Protein AF-A0A327Z1F1-F1 (afdb_monomer_lite)

pLDDT: mean 87.3, std 8.06, range [44.5, 95.69]

Sequence (112 aa):
MRDAELLLAALQDTSANTSRHELDLVADWQGVRAVFSRGEDGIWTAHLTGQVDEERALGIVREVDRAYGRQVQQTIIRRLHDQAPAAGMRLESQTVEEDMSVTMVLAVGNGR

Structure (mmCIF, N/CA/C/O backbone):
data_AF-A0A327Z1F1-F1
#
_entry.id   AF-A0A327Z1F1-F1
#
loop_
_atom_site.group_PDB
_atom_site.id
_atom_site.type_symbol
_atom_site.label_atom_id
_atom_site.label_alt_id
_atom_site.label_comp_id
_atom_site.label_asym_id
_atom_site.label_entity_id
_atom_site.label_seq_id
_atom_site.pdbx_PDB_ins_code
_atom_site.Cartn_x
_atom_site.Cartn_y
_atom_site.Cartn_z
_atom_site.occupancy
_atom_site.B_iso_or_equiv
_atom_site.auth_seq_id
_atom_site.auth_comp_id
_atom_site.auth_asym_id
_atom_site.auth_atom_id
_atom_site.pdbx_PDB_model_num
ATOM 1 N N . MET A 1 1 ? -4.919 4.502 -3.991 1.00 80.19 1 MET A N 1
ATOM 2 C CA . MET A 1 1 ? -4.275 3.204 -4.318 1.00 80.19 1 MET A CA 1
ATOM 3 C C . MET A 1 1 ? -5.030 2.557 -5.475 1.00 80.19 1 MET A C 1
ATOM 5 O O . MET A 1 1 ? -6.228 2.780 -5.569 1.00 80.19 1 MET A O 1
ATOM 9 N N . ARG A 1 2 ? -4.370 1.844 -6.394 1.00 81.00 2 ARG A N 1
ATOM 10 C CA . ARG A 1 2 ? -5.010 1.270 -7.601 1.00 81.00 2 ARG A CA 1
ATOM 11 C C . ARG A 1 2 ? -4.846 -0.241 -7.720 1.00 81.00 2 ARG A C 1
ATOM 13 O O . ARG A 1 2 ? -5.766 -0.895 -8.195 1.00 81.00 2 ARG A O 1
ATOM 20 N N . ASP A 1 3 ? -3.702 -0.768 -7.307 1.00 87.44 3 ASP A N 1
ATOM 21 C CA . ASP A 1 3 ? -3.354 -2.178 -7.454 1.00 87.44 3 ASP A CA 1
ATOM 22 C C . ASP A 1 3 ? -3.498 -2.904 -6.108 1.00 87.44 3 ASP A C 1
ATOM 24 O O . ASP A 1 3 ? -2.983 -2.435 -5.090 1.00 87.44 3 ASP A O 1
ATOM 28 N N . ALA A 1 4 ? -4.231 -4.020 -6.101 1.00 88.38 4 ALA A N 1
ATOM 29 C CA . ALA A 1 4 ? -4.499 -4.802 -4.896 1.00 88.38 4 ALA A CA 1
ATOM 30 C C . ALA A 1 4 ? -3.253 -5.542 -4.387 1.00 88.38 4 ALA A C 1
ATOM 32 O O . ALA A 1 4 ? -3.084 -5.672 -3.179 1.00 88.38 4 ALA A O 1
ATOM 33 N N . GLU A 1 5 ? -2.373 -5.993 -5.284 1.00 90.31 5 GLU A N 1
ATOM 34 C CA . GLU A 1 5 ? -1.134 -6.682 -4.907 1.00 90.31 5 GLU A CA 1
ATOM 35 C C . GLU A 1 5 ? -0.161 -5.703 -4.257 1.00 90.31 5 GLU A C 1
ATOM 37 O O . GLU A 1 5 ? 0.440 -6.005 -3.228 1.00 90.31 5 GLU A O 1
ATOM 42 N N . LEU A 1 6 ? -0.059 -4.489 -4.808 1.00 91.50 6 LEU A N 1
ATOM 43 C CA . LEU A 1 6 ? 0.772 -3.440 -4.213 1.00 91.50 6 LEU A CA 1
ATOM 44 C C . LEU A 1 6 ? 0.219 -2.976 -2.864 1.00 91.50 6 LEU A C 1
ATOM 46 O O . LEU A 1 6 ? 0.995 -2.662 -1.966 1.00 91.50 6 LEU A O 1
ATOM 50 N N . LEU A 1 7 ? -1.108 -2.949 -2.701 1.00 91.81 7 LEU A N 1
ATOM 51 C CA . LEU A 1 7 ? -1.731 -2.666 -1.409 1.00 91.81 7 LEU A CA 1
ATOM 52 C C . LEU A 1 7 ? -1.462 -3.783 -0.399 1.00 91.81 7 LEU A C 1
ATOM 54 O O . LEU A 1 7 ? -1.087 -3.491 0.730 1.00 91.81 7 LEU A O 1
ATOM 58 N N . LEU A 1 8 ? -1.578 -5.048 -0.801 1.00 92.88 8 LEU A N 1
ATOM 59 C CA . LEU A 1 8 ? -1.258 -6.184 0.060 1.00 92.88 8 LEU A CA 1
ATOM 60 C C . LEU A 1 8 ? 0.208 -6.150 0.522 1.00 92.88 8 LEU A C 1
ATOM 62 O O . LEU A 1 8 ? 0.468 -6.266 1.719 1.00 92.88 8 LEU A O 1
ATOM 66 N N . ALA A 1 9 ? 1.148 -5.919 -0.398 1.00 92.56 9 ALA A N 1
ATOM 67 C CA . ALA A 1 9 ? 2.567 -5.772 -0.074 1.00 92.56 9 ALA A CA 1
ATOM 68 C C . ALA A 1 9 ? 2.818 -4.577 0.864 1.00 92.56 9 ALA A C 1
ATOM 70 O O . ALA A 1 9 ? 3.539 -4.691 1.851 1.00 92.56 9 ALA A O 1
ATOM 71 N N . ALA A 1 10 ? 2.159 -3.442 0.616 1.00 93.75 10 ALA A N 1
ATOM 72 C CA . ALA A 1 10 ? 2.261 -2.267 1.475 1.00 93.75 10 ALA A CA 1
ATOM 73 C C . ALA A 1 10 ? 1.741 -2.520 2.897 1.00 93.75 10 ALA A C 1
ATOM 75 O O . ALA A 1 10 ? 2.337 -2.054 3.863 1.00 93.75 10 ALA A O 1
ATOM 76 N N . LEU A 1 11 ? 0.647 -3.270 3.048 1.00 93.81 11 LEU A N 1
ATOM 77 C CA . LEU A 1 11 ? 0.115 -3.641 4.360 1.00 93.81 11 LEU A CA 1
ATOM 78 C C . LEU A 1 11 ? 1.100 -4.542 5.120 1.00 93.81 11 LEU A C 1
ATOM 80 O O . LEU A 1 11 ? 1.328 -4.329 6.311 1.00 93.81 11 LEU A O 1
ATOM 84 N N . GLN A 1 12 ? 1.747 -5.480 4.428 1.00 93.31 12 GLN A N 1
ATOM 85 C CA . GLN A 1 12 ? 2.794 -6.328 5.007 1.00 93.31 12 GLN A CA 1
ATOM 86 C C . GLN A 1 12 ? 4.006 -5.506 5.476 1.00 93.31 12 GLN A C 1
ATOM 88 O O . GLN A 1 12 ? 4.517 -5.750 6.570 1.00 93.31 12 GLN A O 1
ATOM 93 N N . ASP A 1 13 ? 4.401 -4.471 4.726 1.00 92.62 13 ASP A N 1
ATOM 94 C CA . ASP A 1 13 ? 5.477 -3.548 5.122 1.00 92.62 13 ASP A CA 1
ATOM 95 C C . ASP 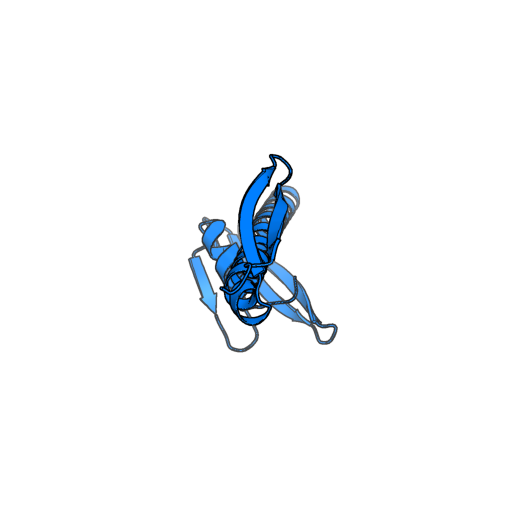A 1 13 ? 5.163 -2.785 6.423 1.00 92.62 13 ASP A C 1
ATOM 97 O O . ASP A 1 13 ? 6.078 -2.367 7.133 1.00 92.62 13 ASP A O 1
ATOM 101 N N . THR A 1 14 ? 3.882 -2.607 6.767 1.00 91.81 14 THR A N 1
ATOM 102 C CA . THR A 1 14 ? 3.458 -1.982 8.036 1.00 91.81 14 THR A CA 1
ATOM 103 C C . THR A 1 14 ? 3.401 -2.960 9.214 1.00 91.81 14 THR A C 1
ATOM 105 O O . THR A 1 14 ? 2.822 -2.649 10.253 1.00 91.81 14 THR A O 1
ATOM 108 N N . SER A 1 15 ? 3.989 -4.155 9.073 1.00 90.56 15 SER A N 1
ATOM 109 C CA . SER A 1 15 ? 3.925 -5.245 10.062 1.00 90.56 15 SER A CA 1
ATOM 110 C C . SER A 1 15 ? 2.502 -5.729 10.374 1.00 90.56 15 SER A C 1
ATOM 112 O O . SER A 1 15 ? 2.276 -6.373 11.400 1.00 90.56 15 SER A O 1
ATOM 114 N N . ALA A 1 16 ? 1.536 -5.433 9.499 1.00 92.56 16 ALA A N 1
ATOM 115 C CA . ALA A 1 16 ? 0.192 -5.970 9.613 1.00 92.56 16 ALA A CA 1
ATOM 116 C C . ALA A 1 16 ? 0.200 -7.456 9.254 1.00 92.56 16 ALA A C 1
ATOM 118 O O . ALA A 1 16 ? 0.820 -7.869 8.269 1.00 92.56 16 ALA A O 1
ATOM 119 N N . ASN A 1 17 ? -0.557 -8.260 9.994 1.00 94.00 17 ASN A N 1
ATOM 120 C CA . ASN A 1 17 ? -0.902 -9.587 9.517 1.00 94.00 17 ASN A CA 1
ATOM 121 C C . ASN A 1 17 ? -2.006 -9.443 8.467 1.00 94.00 17 ASN A C 1
ATOM 123 O O . ASN A 1 17 ? -3.027 -8.810 8.728 1.00 94.00 17 ASN A O 1
ATOM 127 N N . THR A 1 18 ? -1.790 -9.975 7.267 1.00 94.19 18 THR A N 1
ATOM 128 C CA . THR A 1 18 ? -2.672 -9.717 6.125 1.00 94.19 18 THR A CA 1
ATOM 129 C C . THR A 1 18 ? -3.364 -10.983 5.663 1.00 94.19 18 THR A C 1
ATOM 131 O O . THR A 1 18 ? -2.771 -12.058 5.607 1.00 94.19 18 THR A O 1
ATOM 134 N N . SER A 1 19 ? -4.635 -10.851 5.303 1.00 91.31 19 SER A N 1
ATOM 135 C CA . SER A 1 19 ? -5.390 -11.906 4.639 1.00 91.31 19 SER A CA 1
ATOM 136 C C . SER A 1 19 ? -6.184 -11.317 3.485 1.00 91.31 19 SER A C 1
ATOM 138 O O . SER A 1 19 ? -6.702 -10.202 3.557 1.00 91.31 19 SER A O 1
ATOM 140 N N . ARG A 1 20 ? -6.230 -12.061 2.383 1.00 88.81 20 ARG A N 1
ATOM 141 C CA . ARG A 1 20 ? -6.965 -11.672 1.187 1.00 88.81 20 ARG A CA 1
ATOM 142 C C . ARG A 1 20 ? -8.232 -12.497 1.079 1.00 88.81 20 ARG A C 1
ATOM 144 O O . ARG A 1 20 ? -8.182 -13.725 1.089 1.00 88.81 20 ARG A O 1
ATOM 151 N N . HIS A 1 21 ? -9.337 -11.794 0.912 1.00 85.38 21 HIS A N 1
ATOM 152 C CA . HIS A 1 21 ? -10.618 -12.330 0.486 1.00 85.38 21 HIS A CA 1
ATOM 153 C C . HIS A 1 21 ? -10.882 -11.877 -0.960 1.00 85.38 21 HIS A C 1
ATOM 155 O O . HIS A 1 21 ? -10.140 -11.054 -1.497 1.00 85.38 21 HIS A O 1
ATOM 161 N N . GLU A 1 22 ? -11.888 -12.440 -1.633 1.00 80.69 22 GLU A N 1
ATOM 162 C CA . GLU A 1 22 ? -12.094 -12.236 -3.082 1.00 80.69 22 GLU A CA 1
ATOM 163 C C . GLU A 1 22 ? -12.145 -10.756 -3.494 1.00 80.69 22 GLU A C 1
ATOM 165 O O . GLU A 1 22 ? -11.544 -10.378 -4.500 1.00 80.69 22 GLU A O 1
ATOM 170 N N . LEU A 1 23 ? -12.813 -9.918 -2.695 1.00 82.50 23 LEU A N 1
ATOM 171 C CA . LEU A 1 23 ? -12.984 -8.483 -2.957 1.00 82.50 23 LEU A CA 1
ATOM 172 C C . LEU A 1 23 ? -12.348 -7.577 -1.895 1.00 82.50 23 LEU A C 1
ATOM 174 O O . LEU A 1 23 ? -12.192 -6.380 -2.139 1.00 82.50 23 LEU A O 1
ATOM 178 N N . ASP A 1 24 ? -11.932 -8.152 -0.765 1.00 90.31 24 ASP A N 1
ATOM 179 C CA . ASP A 1 24 ? -11.473 -7.406 0.403 1.00 90.31 24 ASP A CA 1
ATOM 180 C C . ASP A 1 24 ? -10.065 -7.821 0.831 1.00 90.31 24 ASP A C 1
ATOM 182 O O . ASP A 1 24 ? -9.676 -8.990 0.762 1.00 90.31 24 ASP A O 1
ATOM 186 N N . LEU A 1 25 ? -9.307 -6.856 1.342 1.00 93.25 25 LEU A N 1
ATOM 187 C CA . LEU A 1 25 ? -8.044 -7.095 2.030 1.00 93.25 25 LEU A CA 1
ATOM 188 C C . LEU A 1 25 ? -8.228 -6.785 3.508 1.00 93.25 25 LEU A C 1
ATOM 190 O O . LEU A 1 25 ? -8.672 -5.700 3.875 1.00 93.25 25 LEU A O 1
ATOM 194 N N . VAL A 1 26 ? -7.869 -7.728 4.366 1.00 94.50 26 VAL A N 1
ATOM 195 C CA . VAL A 1 26 ? -7.930 -7.554 5.814 1.00 94.50 26 VAL A CA 1
ATOM 196 C C . VAL A 1 26 ? -6.513 -7.425 6.342 1.00 94.50 26 VAL A C 1
ATOM 198 O O . VAL A 1 26 ? -5.641 -8.229 6.008 1.00 94.50 26 VAL A O 1
ATOM 201 N N . ALA A 1 27 ? -6.297 -6.409 7.168 1.00 95.69 27 ALA A N 1
ATOM 202 C CA . ALA A 1 27 ? -5.042 -6.143 7.846 1.00 95.69 27 ALA A CA 1
ATOM 203 C C . ALA A 1 27 ? -5.277 -6.058 9.354 1.00 95.69 27 ALA A C 1
ATOM 205 O O . ALA A 1 27 ? -6.125 -5.298 9.824 1.00 95.69 27 ALA A O 1
ATOM 206 N N . ASP A 1 28 ? -4.519 -6.847 10.101 1.00 95.06 28 ASP A N 1
ATOM 207 C CA . ASP A 1 28 ? -4.581 -6.934 11.551 1.00 95.06 28 ASP A CA 1
ATOM 208 C C . ASP A 1 28 ? -3.268 -6.429 12.159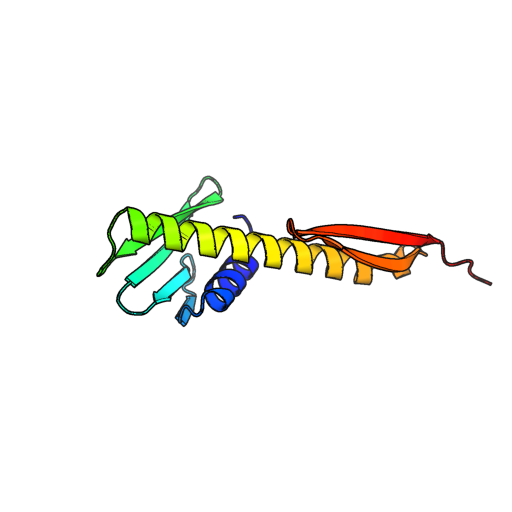 1.00 95.06 28 ASP A C 1
ATOM 210 O O . ASP A 1 28 ? -2.204 -7.024 11.974 1.00 95.06 28 ASP A O 1
ATOM 214 N N . TRP A 1 29 ? -3.358 -5.343 12.923 1.00 93.56 29 TRP A N 1
ATOM 215 C CA . TRP A 1 29 ? -2.307 -4.852 13.812 1.00 93.56 29 TRP A CA 1
ATOM 216 C C . TRP A 1 29 ? -2.665 -5.166 15.264 1.00 93.56 29 TRP A C 1
ATOM 218 O O . TRP A 1 29 ? -3.774 -5.595 15.592 1.00 93.56 29 TRP A O 1
ATOM 228 N N . GLN A 1 30 ? -1.734 -4.905 16.180 1.00 89.00 30 GLN A N 1
ATOM 229 C CA . GLN A 1 30 ? -1.976 -5.093 17.606 1.00 89.00 30 GLN A CA 1
ATOM 230 C C . GLN A 1 30 ? -3.118 -4.183 18.104 1.00 89.00 30 GLN A C 1
ATOM 232 O O . GLN A 1 30 ? -2.931 -2.989 18.350 1.00 89.00 30 GLN A O 1
ATOM 237 N N . GLY A 1 31 ? -4.306 -4.775 18.253 1.00 89.88 31 GLY A N 1
ATOM 238 C CA . GLY A 1 31 ? -5.515 -4.121 18.758 1.00 89.88 31 GLY A CA 1
ATOM 239 C C . GLY A 1 31 ? -6.346 -3.371 17.712 1.00 89.88 31 GLY A C 1
ATOM 240 O O . GLY A 1 31 ? -7.380 -2.820 18.082 1.00 89.88 31 GLY A O 1
ATOM 241 N N . VAL A 1 32 ? -5.943 -3.359 16.435 1.00 94.38 32 VAL A N 1
ATOM 242 C CA . VAL A 1 32 ? -6.664 -2.667 15.352 1.00 94.38 32 VAL A CA 1
ATOM 243 C C . VAL A 1 32 ? -6.786 -3.578 14.140 1.00 94.38 32 VAL A C 1
ATOM 245 O O . VAL A 1 32 ? -5.791 -4.127 13.677 1.00 94.38 32 VAL A O 1
ATOM 248 N N . ARG A 1 33 ? -7.996 -3.688 13.597 1.00 94.75 33 ARG A N 1
ATOM 249 C CA . ARG A 1 33 ? -8.287 -4.396 12.349 1.00 94.75 33 ARG A CA 1
ATOM 250 C C . ARG A 1 33 ? -8.771 -3.403 11.307 1.00 94.75 33 ARG A C 1
ATOM 252 O O . ARG A 1 33 ? -9.696 -2.646 11.597 1.00 94.75 33 ARG A O 1
ATOM 259 N N . ALA A 1 34 ? -8.214 -3.444 10.101 1.00 94.75 34 ALA A N 1
ATOM 260 C CA . ALA A 1 34 ? -8.740 -2.722 8.949 1.00 94.75 34 ALA A CA 1
ATOM 261 C C . ALA A 1 34 ? -9.225 -3.685 7.867 1.00 94.75 34 ALA A C 1
ATOM 263 O O . ALA A 1 34 ? -8.533 -4.637 7.508 1.00 94.75 34 ALA A O 1
ATOM 264 N N . VAL A 1 35 ? -10.402 -3.397 7.324 1.00 94.81 35 VAL A N 1
ATOM 265 C CA . VAL A 1 35 ? -10.937 -4.052 6.130 1.00 94.81 35 VAL A CA 1
ATOM 266 C C . VAL A 1 35 ? -10.896 -3.047 4.991 1.00 94.81 35 VAL A C 1
ATOM 268 O O . VAL A 1 35 ? -11.529 -1.995 5.061 1.00 94.81 35 VAL A O 1
ATOM 271 N N . PHE A 1 36 ? -10.130 -3.359 3.956 1.00 93.44 36 PHE A N 1
ATOM 272 C CA . PHE A 1 36 ? -10.029 -2.582 2.735 1.00 93.44 36 PHE A CA 1
ATOM 273 C C . PHE A 1 36 ? -10.929 -3.214 1.687 1.00 93.44 36 PHE A C 1
ATOM 275 O O . PHE A 1 36 ? -10.703 -4.353 1.290 1.00 93.44 36 PHE A O 1
ATOM 282 N N . SER A 1 37 ? -11.909 -2.453 1.224 1.00 92.62 37 SER A N 1
ATOM 283 C CA . SER A 1 37 ? -12.811 -2.846 0.142 1.00 92.62 37 SER A CA 1
ATOM 284 C C . SER A 1 37 ? -12.640 -1.894 -1.031 1.00 92.62 37 SER A C 1
ATOM 286 O O . SER A 1 37 ? -12.314 -0.712 -0.851 1.00 92.62 37 SER A O 1
ATOM 288 N N . ARG A 1 38 ? -12.829 -2.404 -2.247 1.00 90.44 38 ARG A N 1
ATOM 289 C CA . ARG A 1 38 ? -12.758 -1.590 -3.460 1.00 90.44 38 ARG A CA 1
ATOM 290 C C . ARG A 1 38 ? -14.164 -1.209 -3.910 1.00 90.44 38 ARG A C 1
ATOM 292 O O . ARG A 1 38 ? -14.954 -2.081 -4.257 1.00 90.44 38 ARG A O 1
ATOM 299 N N . GLY A 1 39 ? -14.452 0.089 -3.916 1.00 86.69 39 GLY A N 1
ATOM 300 C CA . GLY A 1 39 ? -15.705 0.633 -4.430 1.00 86.69 39 GLY A CA 1
ATOM 301 C C . GLY A 1 39 ? -15.826 0.499 -5.950 1.00 86.69 39 GLY A C 1
ATOM 302 O O . GLY A 1 39 ? -14.845 0.248 -6.657 1.00 86.69 39 GLY A O 1
ATOM 303 N N . GLU A 1 40 ? -17.039 0.703 -6.465 1.00 85.62 40 GLU A N 1
ATOM 304 C CA . GLU A 1 40 ? -17.336 0.681 -7.909 1.00 85.62 40 GLU A CA 1
ATOM 305 C C . GLU A 1 40 ? -16.607 1.790 -8.689 1.00 85.62 40 GLU A C 1
ATOM 307 O O . GLU A 1 40 ? -16.303 1.637 -9.870 1.00 85.62 40 GLU A O 1
ATOM 312 N N . ASP A 1 41 ? -16.256 2.883 -8.011 1.00 85.12 41 ASP A N 1
ATOM 313 C CA . ASP A 1 41 ? -15.409 3.969 -8.516 1.00 85.12 41 ASP A CA 1
ATOM 314 C C . ASP A 1 41 ? -13.915 3.591 -8.598 1.00 85.12 41 ASP A C 1
ATOM 316 O O . ASP A 1 41 ? -13.080 4.360 -9.085 1.00 85.12 41 ASP A O 1
ATOM 320 N N . GLY A 1 42 ? -13.562 2.391 -8.132 1.00 81.94 42 GLY A N 1
ATOM 321 C CA . GLY A 1 42 ? -12.203 1.881 -8.076 1.00 81.94 42 GLY A CA 1
ATOM 322 C C . GLY A 1 42 ? -11.371 2.444 -6.924 1.00 81.94 42 GLY A C 1
ATOM 323 O O . GLY A 1 42 ? -10.165 2.165 -6.896 1.00 81.94 42 GLY A O 1
ATOM 324 N N . ILE A 1 43 ? -11.977 3.199 -6.001 1.00 85.00 43 ILE A N 1
ATOM 325 C CA . ILE A 1 43 ? -11.340 3.752 -4.805 1.00 85.00 43 ILE A CA 1
ATOM 326 C C . ILE A 1 43 ? -11.372 2.710 -3.686 1.00 85.00 43 ILE A C 1
ATOM 328 O O . ILE A 1 43 ? -12.358 2.010 -3.467 1.00 85.00 43 ILE A O 1
ATOM 332 N N . TRP A 1 44 ? -10.259 2.600 -2.965 1.00 88.19 44 TRP A N 1
ATOM 333 C CA . TRP A 1 44 ? -10.173 1.750 -1.784 1.00 88.19 44 TRP A CA 1
ATOM 334 C C . TRP A 1 44 ? -10.678 2.497 -0.559 1.00 88.19 44 TRP A C 1
ATOM 336 O O . TRP A 1 44 ? -10.206 3.597 -0.272 1.00 88.19 44 TRP A O 1
ATOM 346 N N . THR A 1 45 ? -11.590 1.873 0.177 1.00 90.44 45 THR A N 1
ATOM 347 C CA . THR A 1 45 ? -12.080 2.372 1.462 1.00 90.44 45 THR A CA 1
ATOM 348 C C . THR A 1 45 ? -11.615 1.444 2.569 1.00 90.44 45 THR A C 1
ATOM 350 O O . THR A 1 45 ? -11.806 0.232 2.486 1.00 90.44 45 THR A O 1
ATOM 353 N N . ALA A 1 46 ? -11.004 2.022 3.602 1.00 91.75 46 ALA A N 1
ATOM 354 C CA . ALA A 1 46 ? -10.547 1.304 4.782 1.00 91.75 46 ALA A CA 1
ATOM 355 C C . ALA A 1 46 ? -11.548 1.495 5.923 1.00 91.75 46 ALA A C 1
ATOM 357 O O . ALA A 1 46 ? -11.814 2.622 6.342 1.00 91.75 46 ALA A O 1
ATOM 358 N N . HIS A 1 47 ? -12.079 0.398 6.447 1.00 93.06 47 HIS A N 1
ATOM 359 C CA . HIS A 1 47 ? -12.891 0.399 7.653 1.00 93.06 47 HIS A CA 1
ATOM 360 C C . HIS A 1 47 ? -12.061 -0.127 8.822 1.00 93.06 47 HIS A C 1
ATOM 362 O O . HIS A 1 47 ? -11.718 -1.309 8.847 1.00 93.06 47 HIS A O 1
ATOM 368 N N . LEU A 1 48 ? -11.716 0.752 9.767 1.00 93.75 48 LEU A N 1
ATOM 369 C CA . LEU A 1 48 ? -10.913 0.406 10.939 1.00 93.75 48 LEU A CA 1
ATOM 370 C C . LEU A 1 48 ? -11.810 0.141 12.150 1.00 93.75 48 LEU A C 1
ATOM 372 O O . LEU A 1 48 ? -12.741 0.891 12.427 1.00 93.75 48 LEU A O 1
ATOM 376 N N . THR A 1 49 ? -11.502 -0.921 12.888 1.00 93.75 49 THR A N 1
ATOM 377 C CA . THR A 1 49 ? -12.227 -1.352 14.089 1.00 93.75 49 THR A CA 1
ATOM 378 C C . THR A 1 49 ? -11.248 -1.760 15.192 1.00 93.75 49 THR A C 1
ATOM 380 O O . THR A 1 49 ? -10.098 -2.111 14.916 1.00 93.75 49 THR A O 1
ATOM 383 N N . GLY A 1 50 ? -11.700 -1.727 16.450 1.00 93.06 50 GLY A N 1
ATOM 384 C CA . GLY A 1 50 ? -10.898 -2.095 17.622 1.00 93.06 50 GLY A CA 1
ATOM 385 C C . GLY A 1 50 ? -10.472 -0.886 18.456 1.00 93.06 50 GLY A C 1
ATOM 386 O O . GLY A 1 50 ? -11.231 0.066 18.614 1.00 93.06 50 GLY A O 1
ATOM 387 N N . GLN A 1 51 ? -9.263 -0.938 19.014 1.00 90.94 51 GLN A N 1
ATOM 388 C CA . GLN A 1 51 ? -8.659 0.137 19.808 1.00 90.94 51 GLN A CA 1
ATOM 389 C C . GLN A 1 51 ? -8.071 1.221 18.897 1.00 90.94 51 GLN A C 1
ATOM 391 O O . GLN A 1 51 ? -6.854 1.404 18.817 1.00 90.94 51 GLN A O 1
ATOM 396 N N . VAL A 1 52 ? -8.949 1.904 18.168 1.00 92.06 52 VAL A N 1
ATOM 397 C CA . VAL A 1 52 ? -8.581 2.935 17.203 1.00 92.06 52 VAL A CA 1
ATOM 398 C C . VAL A 1 52 ? -9.404 4.195 17.455 1.00 92.06 52 VAL A C 1
ATOM 400 O O . VAL A 1 52 ? -10.631 4.152 17.504 1.00 92.06 52 VAL A O 1
ATOM 403 N N . ASP A 1 53 ? -8.711 5.309 17.651 1.00 92.62 53 ASP A N 1
ATOM 404 C CA . ASP A 1 53 ? -9.280 6.652 17.610 1.00 92.62 53 ASP A CA 1
ATOM 405 C C . ASP A 1 53 ? -8.952 7.310 16.260 1.00 92.62 53 ASP A C 1
ATOM 407 O O . ASP A 1 53 ? -8.312 6.713 15.391 1.00 92.62 53 ASP A O 1
ATOM 411 N N . GLU A 1 54 ? -9.423 8.537 16.054 1.00 92.31 54 GLU A N 1
ATOM 412 C CA . GLU A 1 54 ? -9.215 9.256 14.796 1.00 92.31 54 GLU A CA 1
ATOM 413 C C . GLU A 1 54 ? -7.726 9.478 14.487 1.00 92.31 54 GLU A C 1
ATOM 415 O O . GLU A 1 54 ? -7.289 9.253 13.358 1.00 92.31 54 GLU A O 1
ATOM 420 N N . GLU A 1 55 ? -6.927 9.862 15.486 1.00 93.62 55 GLU A N 1
ATOM 421 C CA . GLU A 1 55 ? -5.494 10.115 15.311 1.00 93.62 55 GLU A CA 1
ATOM 422 C C . GLU A 1 55 ? -4.756 8.842 14.889 1.00 93.62 55 GLU A C 1
ATOM 424 O O . GLU A 1 55 ? -4.001 8.844 13.910 1.00 93.62 55 GLU A O 1
ATOM 429 N N . ARG A 1 56 ? -5.026 7.725 15.569 1.00 91.12 56 ARG A N 1
ATOM 430 C CA . ARG A 1 56 ? -4.434 6.430 15.241 1.00 91.12 56 ARG A CA 1
ATOM 431 C C . ARG A 1 56 ? -4.915 5.910 13.893 1.00 91.12 56 ARG A C 1
ATOM 433 O O . ARG A 1 56 ? -4.110 5.348 13.151 1.00 91.12 56 ARG A O 1
ATOM 440 N N . ALA A 1 57 ? -6.186 6.116 13.544 1.00 91.00 57 ALA A N 1
ATOM 441 C CA . ALA A 1 57 ? -6.707 5.753 12.229 1.00 91.00 57 ALA A CA 1
ATOM 442 C C . ALA A 1 57 ? -5.983 6.517 11.112 1.00 91.00 57 ALA A C 1
ATOM 444 O O . ALA A 1 57 ? -5.519 5.909 10.146 1.00 91.00 57 ALA A O 1
ATOM 445 N N . LEU A 1 58 ? -5.824 7.835 11.266 1.00 92.44 58 LEU A N 1
ATOM 446 C CA . LEU A 1 58 ? -5.085 8.668 10.318 1.00 92.44 58 LEU A CA 1
ATOM 447 C C . LEU A 1 58 ? -3.610 8.262 10.231 1.00 92.44 58 LEU A C 1
ATOM 449 O O . LEU A 1 58 ? -3.057 8.234 9.131 1.00 92.44 58 LEU A O 1
ATOM 453 N N . GLY A 1 59 ? -2.983 7.926 11.360 1.00 93.06 59 GLY A N 1
ATOM 454 C CA . GLY A 1 59 ? -1.614 7.410 11.408 1.00 93.06 59 GLY A CA 1
ATOM 455 C C . GLY A 1 59 ? -1.449 6.141 10.573 1.00 93.06 59 GLY A C 1
ATOM 456 O O . GLY A 1 59 ? -0.619 6.113 9.666 1.00 93.06 59 GLY A O 1
ATOM 457 N N . ILE A 1 60 ? -2.308 5.143 10.800 1.00 92.50 60 ILE A N 1
ATOM 458 C CA . ILE A 1 60 ? -2.296 3.876 10.054 1.00 92.50 60 ILE A CA 1
ATOM 459 C C . ILE A 1 60 ? -2.480 4.131 8.555 1.00 92.50 60 ILE A C 1
ATOM 461 O O . ILE A 1 60 ? -1.696 3.645 7.744 1.00 92.50 60 ILE A O 1
ATOM 465 N N . VAL A 1 61 ? -3.475 4.933 8.162 1.00 91.81 61 VAL A N 1
ATOM 466 C CA . VAL A 1 61 ? -3.731 5.216 6.740 1.00 91.81 61 VAL A CA 1
ATOM 467 C C . VAL A 1 61 ? -2.534 5.909 6.078 1.00 91.81 61 VAL A C 1
ATOM 469 O O . VAL A 1 61 ? -2.174 5.557 4.956 1.00 91.81 61 VAL A O 1
ATOM 472 N N . ARG A 1 62 ? -1.874 6.851 6.766 1.00 92.69 62 ARG A N 1
ATOM 473 C CA . ARG A 1 62 ? -0.673 7.536 6.251 1.00 92.69 62 ARG A CA 1
ATOM 474 C C . ARG A 1 62 ? 0.520 6.595 6.107 1.00 92.69 62 ARG A C 1
ATOM 476 O O . ARG A 1 62 ? 1.251 6.688 5.123 1.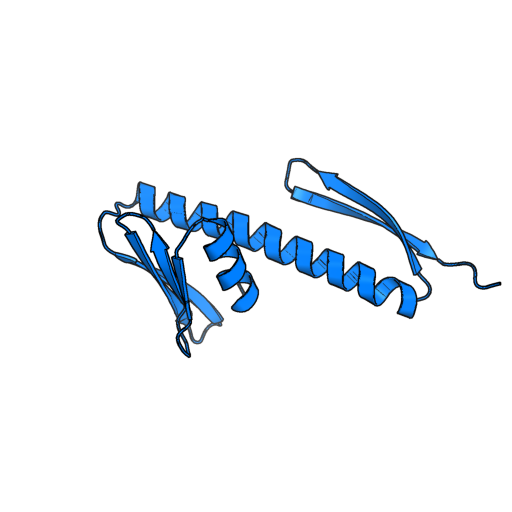00 92.69 62 ARG A O 1
ATOM 483 N N . GLU A 1 63 ? 0.730 5.698 7.065 1.00 93.25 63 GLU A N 1
ATOM 484 C CA . GLU A 1 63 ? 1.801 4.701 6.987 1.00 93.25 63 GLU A CA 1
ATOM 485 C C . GLU A 1 63 ? 1.585 3.733 5.823 1.00 93.25 63 GLU A C 1
ATOM 487 O O . GLU A 1 63 ? 2.521 3.479 5.057 1.00 93.25 63 GLU A O 1
ATOM 492 N N . VAL A 1 64 ? 0.346 3.266 5.638 1.00 93.44 64 VAL A N 1
ATOM 493 C CA . VAL A 1 64 ? -0.037 2.407 4.511 1.00 93.44 64 VAL A CA 1
ATOM 494 C C . VAL A 1 64 ? 0.124 3.142 3.178 1.00 93.44 64 VAL A C 1
ATOM 496 O O . VAL A 1 64 ? 0.661 2.564 2.236 1.00 93.44 64 VAL A O 1
ATOM 499 N N . ASP A 1 65 ? -0.265 4.417 3.079 1.00 91.38 65 ASP A N 1
ATOM 500 C CA . ASP A 1 65 ? -0.069 5.221 1.863 1.00 91.38 65 ASP A CA 1
ATOM 501 C C . ASP A 1 65 ? 1.414 5.389 1.512 1.00 91.38 65 ASP A C 1
ATOM 503 O O . ASP A 1 65 ? 1.830 5.129 0.378 1.00 91.38 65 ASP A O 1
ATOM 507 N N . ARG A 1 66 ? 2.251 5.701 2.507 1.00 91.69 66 ARG A N 1
ATOM 508 C CA . ARG A 1 66 ? 3.702 5.799 2.315 1.00 91.69 66 ARG A CA 1
ATOM 509 C C . ARG A 1 66 ? 4.307 4.458 1.890 1.00 91.69 66 ARG A C 1
ATOM 511 O O . ARG A 1 66 ? 5.204 4.437 1.047 1.00 91.69 66 ARG A O 1
ATOM 518 N N . ALA A 1 67 ? 3.851 3.345 2.467 1.00 92.50 67 ALA A N 1
ATOM 519 C CA . ALA A 1 67 ? 4.284 2.005 2.073 1.00 92.50 67 ALA A CA 1
ATOM 520 C C . ALA A 1 67 ? 3.861 1.665 0.639 1.00 92.50 67 ALA A C 1
ATOM 522 O O . ALA A 1 67 ? 4.684 1.217 -0.160 1.00 92.50 67 ALA A O 1
ATOM 523 N N . 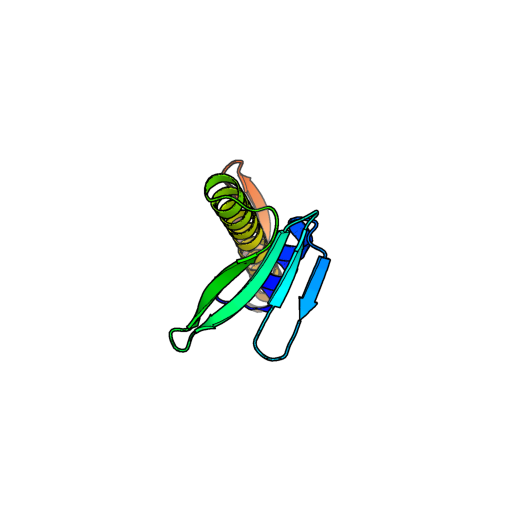TYR A 1 68 ? 2.623 1.986 0.271 1.00 92.81 68 TYR A N 1
ATOM 524 C CA . TYR A 1 68 ? 2.108 1.794 -1.080 1.00 92.81 68 TYR A CA 1
ATOM 525 C C . TYR A 1 68 ? 2.903 2.589 -2.118 1.00 92.81 68 TYR A C 1
ATOM 527 O O . TYR A 1 68 ? 3.263 2.048 -3.163 1.00 92.81 68 TYR A O 1
ATOM 535 N N . GLY A 1 69 ? 3.241 3.848 -1.821 1.00 90.62 69 GLY A N 1
ATOM 536 C CA . GLY A 1 69 ? 4.095 4.671 -2.680 1.00 90.62 69 GLY A CA 1
ATOM 537 C C . GLY A 1 69 ? 5.442 4.006 -2.981 1.00 90.62 69 GLY A C 1
ATOM 538 O O . GLY A 1 69 ? 5.842 3.931 -4.144 1.00 90.62 69 GLY A O 1
ATOM 539 N N . ARG A 1 70 ? 6.096 3.432 -1.961 1.00 90.44 70 ARG A N 1
ATOM 540 C CA . ARG A 1 70 ? 7.359 2.691 -2.137 1.00 90.44 70 ARG A CA 1
ATOM 541 C C . ARG A 1 70 ? 7.186 1.455 -3.019 1.00 90.44 70 ARG A C 1
ATOM 543 O O . ARG A 1 70 ? 7.993 1.244 -3.921 1.00 90.44 70 ARG A O 1
ATOM 550 N N . GLN A 1 71 ? 6.125 0.677 -2.811 1.00 92.00 71 GLN A N 1
ATOM 551 C CA . GLN A 1 71 ? 5.838 -0.517 -3.617 1.00 92.00 71 GLN A CA 1
ATOM 552 C C . GLN A 1 71 ? 5.586 -0.171 -5.091 1.00 92.00 71 GLN A C 1
ATOM 554 O O . GLN A 1 71 ? 6.114 -0.825 -5.997 1.00 92.00 71 GLN A O 1
ATOM 559 N N . VAL A 1 72 ? 4.837 0.906 -5.350 1.00 91.44 72 VAL A N 1
ATOM 560 C CA . VAL A 1 72 ? 4.618 1.428 -6.707 1.00 91.44 72 VAL A CA 1
ATOM 561 C C . VAL A 1 72 ? 5.942 1.819 -7.356 1.00 91.44 72 VAL A C 1
ATOM 563 O O . VAL A 1 72 ? 6.215 1.395 -8.479 1.00 91.44 72 VAL A O 1
ATOM 566 N N . GLN A 1 73 ? 6.779 2.590 -6.662 1.00 87.81 73 GLN A N 1
ATOM 567 C CA . GLN A 1 73 ? 8.070 3.028 -7.194 1.00 87.81 73 GLN A CA 1
ATOM 568 C C . GLN A 1 73 ? 8.988 1.846 -7.510 1.00 87.81 73 GLN A C 1
ATOM 570 O O . GLN A 1 73 ? 9.501 1.760 -8.623 1.00 87.81 73 GLN A O 1
ATOM 575 N N . GLN A 1 74 ? 9.140 0.897 -6.583 1.00 88.25 74 GLN A N 1
ATOM 576 C CA . GLN A 1 74 ? 9.956 -0.304 -6.789 1.00 88.25 74 GLN A CA 1
ATOM 577 C C . GLN A 1 74 ? 9.473 -1.124 -7.989 1.00 88.25 74 GLN A C 1
ATOM 579 O O . GLN A 1 74 ? 10.278 -1.563 -8.811 1.00 88.25 74 GLN A O 1
ATOM 584 N N . THR A 1 75 ? 8.157 -1.278 -8.131 1.00 89.81 75 THR A N 1
ATOM 585 C CA . THR A 1 75 ? 7.555 -2.001 -9.257 1.00 89.81 75 THR A CA 1
ATOM 586 C C . THR A 1 75 ? 7.817 -1.295 -10.585 1.00 89.81 75 THR A C 1
ATOM 588 O O . THR A 1 75 ? 8.153 -1.947 -11.575 1.00 89.81 75 THR A O 1
ATOM 591 N N . ILE A 1 76 ? 7.706 0.036 -10.618 1.00 88.25 76 ILE A N 1
ATOM 592 C CA . ILE A 1 76 ? 8.003 0.835 -11.813 1.00 88.25 76 ILE A CA 1
ATOM 593 C C . ILE A 1 76 ? 9.483 0.718 -12.184 1.00 88.25 76 ILE A C 1
ATOM 595 O O . ILE A 1 76 ? 9.787 0.438 -13.341 1.00 88.25 76 ILE A O 1
ATOM 599 N N . ILE A 1 77 ? 10.396 0.870 -11.224 1.00 87.12 77 ILE A N 1
ATOM 600 C CA . ILE A 1 77 ? 11.846 0.757 -11.452 1.00 87.12 77 ILE A CA 1
ATOM 601 C C . ILE A 1 77 ? 12.191 -0.618 -12.010 1.00 87.12 77 ILE A C 1
ATOM 603 O O . ILE A 1 77 ? 12.874 -0.718 -13.028 1.00 87.12 77 ILE A O 1
ATOM 607 N N . ARG A 1 78 ? 11.677 -1.680 -11.381 1.00 87.81 78 ARG A N 1
ATOM 608 C CA . ARG A 1 78 ? 11.884 -3.052 -11.843 1.00 87.81 78 ARG A CA 1
ATOM 609 C C . ARG A 1 78 ? 11.374 -3.233 -13.269 1.00 87.81 78 ARG A C 1
ATOM 611 O O . ARG A 1 78 ? 12.089 -3.765 -14.109 1.00 87.81 78 ARG A O 1
ATOM 618 N N . ARG A 1 79 ? 10.177 -2.727 -13.576 1.00 87.56 79 ARG A N 1
ATOM 619 C CA . ARG A 1 79 ? 9.618 -2.791 -14.931 1.00 87.56 79 ARG A CA 1
ATOM 620 C C . ARG A 1 79 ? 10.479 -2.044 -15.949 1.00 87.56 79 ARG A C 1
ATOM 622 O O . ARG A 1 79 ? 10.677 -2.552 -17.046 1.00 87.56 79 ARG A O 1
ATOM 629 N N . LEU A 1 80 ? 10.982 -0.860 -15.605 1.00 85.62 80 LEU A N 1
ATOM 630 C CA . LEU A 1 80 ? 11.872 -0.089 -16.475 1.00 85.62 80 LEU A CA 1
ATOM 631 C C . LEU A 1 80 ? 13.191 -0.826 -16.714 1.00 85.62 80 LEU A C 1
ATOM 633 O O . LEU A 1 80 ? 13.648 -0.892 -17.851 1.00 85.62 80 LEU A O 1
ATOM 637 N N . HIS A 1 81 ? 13.764 -1.426 -15.672 1.00 84.25 81 HIS A N 1
ATOM 638 C CA . HIS A 1 81 ? 14.962 -2.249 -15.781 1.00 84.25 81 HIS A CA 1
ATOM 639 C C . HIS A 1 81 ? 14.739 -3.461 -16.698 1.00 84.25 81 HIS A C 1
ATOM 641 O O . HIS A 1 81 ? 15.526 -3.686 -17.613 1.00 84.25 81 HIS A O 1
ATOM 647 N N . ASP A 1 82 ? 13.644 -4.199 -16.508 1.00 86.75 82 ASP A N 1
ATOM 648 C CA . ASP A 1 82 ? 13.330 -5.396 -17.297 1.00 86.75 82 ASP A CA 1
ATOM 649 C C . ASP A 1 82 ? 13.042 -5.063 -18.773 1.00 86.75 82 ASP A C 1
ATOM 651 O O . ASP A 1 82 ? 13.333 -5.856 -19.669 1.00 86.75 82 ASP A O 1
ATOM 655 N N . GLN A 1 83 ? 12.487 -3.877 -19.048 1.00 86.06 83 GLN A N 1
ATOM 656 C CA . GLN A 1 83 ? 12.157 -3.425 -20.404 1.00 86.06 83 GLN A CA 1
ATOM 657 C C . GLN A 1 83 ? 13.313 -2.714 -21.121 1.00 86.06 83 GLN A C 1
ATOM 659 O O . GLN A 1 83 ? 13.327 -2.695 -22.354 1.00 86.06 83 GLN A O 1
ATOM 664 N N . ALA A 1 84 ? 14.282 -2.146 -20.395 1.00 81.88 84 ALA A N 1
ATOM 665 C CA . ALA A 1 84 ? 15.377 -1.380 -20.988 1.00 81.88 84 ALA A CA 1
ATOM 666 C C . ALA A 1 84 ? 16.167 -2.173 -22.054 1.00 81.88 84 ALA A C 1
ATOM 668 O O . ALA A 1 84 ? 16.327 -1.638 -23.156 1.00 81.88 84 ALA A O 1
ATOM 669 N N . PRO A 1 85 ? 16.560 -3.449 -21.835 1.00 79.69 85 PRO A N 1
ATOM 670 C CA . PRO A 1 85 ? 17.264 -4.233 -22.850 1.00 79.69 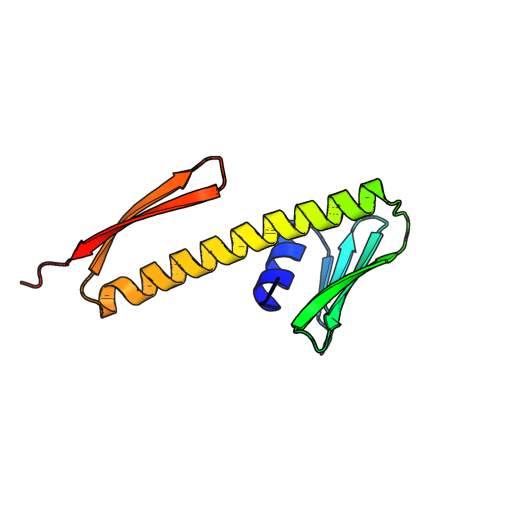85 PRO A CA 1
ATOM 671 C C . PRO A 1 85 ? 16.467 -4.411 -24.145 1.00 79.69 85 PRO A C 1
ATOM 673 O O . PRO A 1 85 ? 17.030 -4.320 -25.234 1.00 79.69 85 PRO A O 1
ATOM 676 N N . ALA A 1 86 ? 15.148 -4.615 -24.044 1.00 79.94 86 ALA A N 1
ATOM 677 C CA . ALA A 1 86 ? 14.273 -4.777 -25.207 1.00 79.94 86 ALA A CA 1
ATOM 678 C C . ALA A 1 86 ? 14.167 -3.493 -26.048 1.00 79.94 86 ALA A C 1
ATOM 680 O O . ALA A 1 86 ? 13.893 -3.558 -27.244 1.00 79.94 86 ALA A O 1
ATOM 681 N N . ALA A 1 87 ? 14.421 -2.334 -25.438 1.00 79.94 87 ALA A N 1
ATOM 682 C CA . ALA A 1 87 ? 14.488 -1.042 -26.110 1.00 79.94 87 ALA A CA 1
ATOM 683 C C . ALA A 1 87 ? 15.916 -0.655 -26.550 1.00 79.94 87 ALA A C 1
ATOM 685 O O . ALA A 1 87 ? 16.139 0.481 -26.965 1.00 79.94 87 ALA A O 1
ATOM 686 N N . GLY A 1 88 ? 16.894 -1.565 -26.441 1.00 82.69 88 GLY A N 1
ATOM 687 C CA . GLY A 1 88 ? 18.301 -1.280 -26.742 1.00 82.69 88 GLY A CA 1
ATOM 688 C C . GLY A 1 88 ? 18.957 -0.324 -25.742 1.00 82.69 88 GLY A C 1
ATOM 689 O O . GLY A 1 88 ? 19.967 0.300 -26.056 1.00 82.69 88 GLY A O 1
ATOM 690 N N . MET A 1 89 ? 18.385 -0.179 -24.547 1.00 84.38 89 MET A N 1
ATOM 691 C CA . MET A 1 89 ? 18.885 0.685 -23.483 1.00 84.38 89 MET A CA 1
ATOM 692 C C . MET A 1 89 ? 19.461 -0.141 -22.332 1.00 84.38 89 MET A C 1
ATOM 694 O O . MET A 1 89 ? 19.061 -1.276 -22.075 1.00 84.38 89 MET A O 1
ATOM 698 N N . ARG A 1 90 ? 20.398 0.451 -21.598 1.00 82.25 90 ARG A N 1
ATOM 699 C CA . ARG A 1 90 ? 21.002 -0.108 -20.393 1.00 82.25 90 ARG A CA 1
ATOM 700 C C . ARG A 1 90 ? 20.885 0.909 -19.269 1.00 82.25 90 ARG A C 1
ATOM 702 O O . ARG A 1 90 ? 21.182 2.085 -19.466 1.00 82.25 90 ARG A O 1
ATOM 709 N N . LEU A 1 91 ? 20.473 0.451 -18.092 1.00 81.75 91 LEU A N 1
ATOM 710 C CA . LEU A 1 91 ? 20.503 1.266 -16.883 1.00 81.75 91 LEU A CA 1
ATOM 711 C C . LEU A 1 91 ? 21.963 1.510 -16.477 1.00 81.75 91 LEU A C 1
ATOM 713 O O . LEU A 1 91 ? 22.707 0.555 -16.253 1.00 81.75 91 LEU A O 1
ATOM 717 N N . GLU A 1 92 ? 22.376 2.774 -16.416 1.00 84.69 92 GLU A N 1
ATOM 718 C CA . GLU A 1 92 ? 23.723 3.155 -15.975 1.00 84.69 92 GLU A CA 1
ATOM 719 C C . GLU A 1 92 ? 23.758 3.550 -14.508 1.00 84.69 92 GLU A C 1
ATOM 721 O O . GLU A 1 92 ? 24.684 3.170 -13.794 1.00 84.69 92 GLU A O 1
ATOM 726 N N . SER A 1 93 ? 22.745 4.284 -14.048 1.00 83.88 93 SER A N 1
ATOM 727 C CA . SER A 1 93 ? 22.628 4.662 -12.646 1.00 83.88 93 SER A CA 1
ATOM 728 C C . SER A 1 93 ? 21.175 4.753 -12.197 1.00 83.88 93 SER A C 1
ATOM 730 O O . SER A 1 93 ? 20.263 5.047 -12.976 1.00 83.88 93 SER A O 1
ATOM 732 N N . GLN A 1 94 ? 20.985 4.487 -10.908 1.00 83.88 94 GLN A N 1
ATOM 733 C CA . GLN A 1 94 ? 19.745 4.690 -10.177 1.00 83.88 94 GLN A CA 1
ATOM 734 C C . GLN A 1 94 ? 20.095 5.374 -8.857 1.00 83.88 94 GLN A C 1
ATOM 736 O O . GLN A 1 94 ? 20.886 4.839 -8.080 1.00 83.88 94 GLN A O 1
ATOM 741 N N . THR A 1 95 ? 19.463 6.514 -8.597 1.00 84.56 95 THR A N 1
ATOM 742 C CA . THR A 1 95 ? 19.557 7.229 -7.322 1.00 84.56 95 THR A CA 1
ATOM 743 C C . THR A 1 95 ? 18.166 7.329 -6.719 1.00 84.56 95 THR A C 1
ATOM 745 O O . THR A 1 95 ? 17.217 7.701 -7.409 1.00 84.56 95 THR A O 1
ATOM 748 N N . VAL A 1 96 ? 18.047 6.962 -5.444 1.00 82.38 96 VAL A N 1
ATOM 749 C CA . VAL A 1 96 ? 16.836 7.162 -4.642 1.00 82.38 96 VAL A CA 1
ATOM 750 C C . VAL A 1 96 ? 17.133 8.289 -3.663 1.00 82.38 96 VAL A C 1
ATOM 752 O O . VAL A 1 96 ? 18.079 8.181 -2.885 1.00 82.38 96 VAL A O 1
ATOM 755 N N . GLU A 1 97 ? 16.349 9.355 -3.733 1.00 86.12 97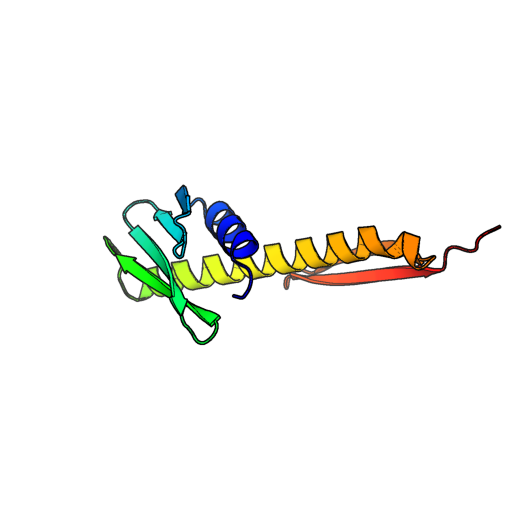 GLU A N 1
ATOM 756 C CA . GLU A 1 97 ? 16.499 10.543 -2.896 1.00 86.12 97 GLU A CA 1
ATOM 757 C C . GLU A 1 97 ? 15.771 10.375 -1.547 1.00 86.12 97 GLU A C 1
ATOM 759 O O . GLU A 1 97 ? 14.938 9.481 -1.362 1.00 86.12 97 GLU A O 1
ATOM 764 N N . GLU A 1 98 ? 16.058 11.261 -0.587 1.00 75.25 98 GLU A N 1
ATOM 765 C CA . GLU A 1 98 ? 15.470 11.226 0.765 1.00 75.25 98 GLU A CA 1
ATOM 766 C C . GLU A 1 98 ? 13.945 11.426 0.776 1.00 75.25 98 GLU A C 1
ATOM 768 O O . GLU A 1 98 ? 13.243 10.874 1.628 1.00 75.25 98 GLU A O 1
ATOM 773 N N . ASP A 1 99 ? 13.417 12.171 -0.196 1.00 78.19 99 ASP A N 1
ATOM 774 C CA . ASP A 1 99 ? 11.980 12.388 -0.397 1.00 78.19 99 ASP A CA 1
ATOM 775 C C . ASP A 1 99 ? 11.291 11.228 -1.139 1.00 78.19 99 ASP A C 1
ATOM 777 O O . ASP A 1 99 ? 10.111 11.312 -1.486 1.00 78.19 99 ASP A O 1
ATOM 781 N N . MET A 1 100 ? 12.013 10.120 -1.343 1.00 69.81 100 MET A N 1
ATOM 782 C CA . MET A 1 100 ? 11.598 8.953 -2.119 1.00 69.81 100 MET A CA 1
ATOM 783 C C . MET A 1 100 ? 11.412 9.248 -3.614 1.00 69.81 100 MET A C 1
ATOM 785 O O . MET A 1 100 ? 10.804 8.442 -4.316 1.00 69.81 100 MET A O 1
ATOM 789 N N . SER A 1 101 ? 11.908 10.366 -4.147 1.00 76.19 101 SER A N 1
ATOM 790 C CA . SER A 1 101 ? 12.025 10.521 -5.597 1.00 76.19 101 SER A CA 1
ATOM 791 C C . SER A 1 101 ? 13.132 9.612 -6.144 1.00 76.19 101 SER A C 1
ATOM 793 O O . SER A 1 101 ? 14.053 9.207 -5.432 1.00 76.19 101 SER A O 1
ATOM 795 N N . VAL A 1 102 ? 13.002 9.207 -7.410 1.00 80.00 102 VAL A N 1
ATOM 796 C CA . VAL A 1 102 ? 13.939 8.271 -8.042 1.00 80.00 102 VAL A CA 1
ATOM 797 C C . VAL A 1 102 ? 14.392 8.819 -9.382 1.00 80.00 102 VAL A C 1
ATOM 799 O O . VAL A 1 102 ? 13.575 9.060 -10.271 1.00 80.00 102 VAL A O 1
ATOM 802 N N . THR A 1 103 ? 15.707 8.958 -9.533 1.00 85.00 103 THR A N 1
ATOM 803 C CA . THR A 1 103 ? 16.360 9.368 -10.776 1.00 85.00 103 THR A CA 1
ATOM 804 C C . THR A 1 103 ? 17.012 8.154 -11.428 1.00 85.00 103 THR A C 1
ATOM 806 O O . THR A 1 103 ? 17.788 7.441 -10.792 1.00 85.00 103 THR A O 1
ATOM 809 N N . MET A 1 104 ? 16.708 7.916 -12.705 1.00 84.06 104 MET A N 1
ATOM 810 C CA . MET A 1 104 ? 17.274 6.816 -13.491 1.00 84.06 104 MET A CA 1
ATOM 811 C C . MET A 1 104 ? 17.968 7.363 -14.736 1.00 84.06 104 MET A C 1
ATOM 813 O O . MET A 1 104 ? 17.365 8.123 -15.495 1.00 84.06 104 MET A O 1
ATOM 817 N N . VAL A 1 105 ? 19.214 6.945 -14.969 1.00 86.62 105 VAL A N 1
ATOM 818 C CA . VAL A 1 105 ? 19.963 7.269 -16.191 1.00 86.62 105 VAL A CA 1
ATOM 819 C C . VAL A 1 105 ? 20.039 6.028 -17.071 1.00 86.62 105 VAL A C 1
ATOM 821 O O . VAL A 1 105 ? 20.598 5.002 -16.681 1.00 86.62 105 VAL A O 1
ATOM 824 N N . LEU A 1 106 ? 19.467 6.131 -18.268 1.00 84.88 106 LEU A N 1
ATOM 825 C CA . LEU A 1 106 ? 19.473 5.090 -19.291 1.00 84.88 106 LEU A CA 1
ATOM 826 C C . LEU A 1 106 ? 20.409 5.516 -20.423 1.00 84.88 106 LEU A C 1
ATOM 828 O O . LEU A 1 106 ? 20.250 6.601 -20.980 1.00 84.88 106 LEU A O 1
ATOM 832 N N . ALA A 1 107 ? 21.352 4.653 -20.785 1.00 83.38 107 ALA A N 1
ATOM 833 C CA . ALA A 1 107 ? 22.184 4.834 -21.967 1.00 83.38 107 ALA A CA 1
ATOM 834 C C . ALA A 1 107 ? 21.733 3.889 -23.076 1.00 83.38 107 ALA A C 1
ATOM 836 O O . ALA A 1 107 ? 21.336 2.752 -22.819 1.00 83.38 107 ALA A O 1
ATOM 837 N N . VAL A 1 108 ? 21.831 4.335 -24.324 1.00 82.00 108 VAL A N 1
ATOM 838 C CA . VAL A 1 108 ? 21.641 3.453 -25.476 1.00 82.00 108 VAL A CA 1
ATOM 839 C C . VAL A 1 108 ? 22.835 2.504 -25.531 1.00 82.00 108 VAL A C 1
ATOM 841 O O . VAL A 1 108 ? 23.987 2.938 -25.579 1.00 82.00 108 VAL A O 1
ATOM 844 N N . GLY A 1 109 ? 22.571 1.201 -25.489 1.00 67.44 109 GLY A N 1
ATOM 845 C CA . GLY A 1 109 ? 23.596 0.197 -25.708 1.00 67.44 109 GLY A CA 1
ATOM 846 C C . GLY A 1 109 ? 24.062 0.304 -27.152 1.00 67.44 109 GLY A C 1
ATOM 847 O O . GLY A 1 109 ? 23.313 -0.029 -28.066 1.00 67.44 109 GLY A O 1
ATOM 848 N N . ASN A 1 110 ? 25.290 0.773 -27.375 1.00 57.09 110 ASN A N 1
ATOM 849 C CA . ASN A 1 110 ? 25.922 0.657 -28.684 1.00 57.09 110 ASN A CA 1
ATOM 850 C C . ASN A 1 110 ? 26.099 -0.835 -28.988 1.00 57.09 110 ASN A C 1
ATOM 852 O O . ASN A 1 110 ? 27.081 -1.443 -28.569 1.00 57.09 110 ASN A O 1
ATOM 856 N N . GLY A 1 111 ? 25.135 -1.425 -29.694 1.00 54.25 111 GLY A N 1
ATOM 857 C CA . GLY A 1 111 ? 25.289 -2.740 -30.293 1.00 54.25 111 GLY A CA 1
ATOM 858 C C . GLY A 1 111 ? 26.450 -2.699 -31.284 1.00 54.25 111 GLY A C 1
ATOM 859 O O . GLY A 1 111 ? 26.347 -2.070 -32.338 1.00 54.25 111 GLY A O 1
ATOM 860 N N . ARG A 1 112 ? 27.559 -3.347 -30.930 1.00 44.50 112 ARG A N 1
ATOM 861 C CA . ARG A 1 112 ? 28.592 -3.807 -31.857 1.00 44.50 112 ARG A CA 1
ATOM 862 C C . ARG A 1 112 ? 28.943 -5.242 -31.532 1.00 44.50 112 ARG A C 1
ATOM 864 O O . ARG A 1 112 ? 29.085 -5.540 -30.328 1.00 44.50 112 ARG A O 1
#

Foldseek 3Di:
DQDPVLLQQLLVVVVWDWDDDPFWIWTDDDQKIWIWGQDPVRDIDIDIDGPDDPVRVVVSVVSSVVSSLLSVVVVVVVVCCVCQVVVQKHWPDWDQDPVRDIDTDIDRNPDD

Secondary structure (DSSP, 8-state):
---HHHHHHHHHHTT-EEEE-SSEEEEEETTEEEEEEE-TTS-EEEEEEES--HHHHHHHHHHHHHHHHHHHHHHHHHHHHHHTGGGTEEEEEEEE-TTS-EEEEEEE----

Radius of gyration: 18.04 Å; chains: 1; bounding box: 46×25×52 Å

Organism: NCBI:txid1287878